Protein AF-A0A1T5M4I0-F1 (afdb_monomer_lite)

Secondary structure (DSSP, 8-state):
--SS----------TTS-GGGSSSPPP--TT-TTTGGGTTPPEEEEEEEEE--STTSPPEEEEEEEEETTS-EEEEEE-EEETTEEE--TTSEEEES-HHHHHH------------

Structure (mmCIF, N/CA/C/O backbone):
data_AF-A0A1T5M4I0-F1
#
_entry.id   AF-A0A1T5M4I0-F1
#
loop_
_atom_site.group_PDB
_atom_site.id
_atom_site.type_symbol
_atom_site.label_atom_id
_atom_site.label_alt_id
_atom_site.label_comp_id
_atom_site.label_asym_id
_atom_site.label_entity_id
_atom_site.label_seq_id
_atom_site.pdbx_PDB_ins_code
_atom_site.Cartn_x
_atom_site.Cartn_y
_atom_site.Cartn_z
_atom_site.occupancy
_atom_site.B_iso_or_equiv
_atom_site.auth_seq_id
_atom_site.auth_comp_id
_atom_site.auth_asym_id
_atom_site.auth_atom_id
_atom_site.pdbx_PDB_model_num
ATOM 1 N N . MET A 1 1 ? 23.526 -6.847 -5.665 1.00 43.38 1 MET A N 1
ATOM 2 C CA . MET A 1 1 ? 22.099 -7.203 -5.727 1.00 43.38 1 MET A CA 1
ATOM 3 C C . MET A 1 1 ? 21.650 -6.865 -7.129 1.00 43.38 1 MET A C 1
ATOM 5 O O . MET A 1 1 ? 21.856 -5.727 -7.532 1.00 43.38 1 MET A O 1
ATOM 9 N N . ASP A 1 2 ? 21.199 -7.861 -7.890 1.00 37.81 2 ASP A N 1
ATOM 10 C CA . ASP A 1 2 ? 20.685 -7.659 -9.247 1.00 37.81 2 ASP A CA 1
ATOM 11 C C . ASP A 1 2 ? 19.263 -7.108 -9.142 1.00 37.81 2 ASP A C 1
ATOM 13 O O . ASP A 1 2 ? 18.386 -7.770 -8.591 1.00 37.81 2 ASP A O 1
ATOM 17 N N . GLY A 1 3 ? 19.035 -5.900 -9.663 1.00 39.25 3 GLY A N 1
ATOM 18 C CA . GLY A 1 3 ? 17.729 -5.225 -9.728 1.00 39.25 3 GLY A CA 1
ATOM 19 C C . GLY A 1 3 ? 16.736 -5.878 -10.701 1.00 39.25 3 GLY A C 1
ATOM 20 O O . GLY A 1 3 ? 15.987 -5.189 -11.379 1.00 39.25 3 GLY A O 1
ATOM 21 N N . MET A 1 4 ? 16.759 -7.209 -10.826 1.00 43.03 4 MET A N 1
ATOM 22 C CA . MET A 1 4 ? 15.895 -7.988 -11.724 1.00 43.03 4 MET A CA 1
ATOM 23 C C . MET A 1 4 ? 14.599 -8.469 -11.049 1.00 43.03 4 MET A C 1
ATOM 25 O O . MET A 1 4 ? 13.798 -9.163 -11.673 1.00 43.03 4 MET A O 1
ATOM 29 N N . SER A 1 5 ? 14.366 -8.143 -9.775 1.00 53.09 5 SER A N 1
ATOM 30 C CA . SER A 1 5 ? 13.185 -8.597 -9.022 1.00 53.09 5 SER A CA 1
ATOM 31 C C . SER A 1 5 ? 12.650 -7.504 -8.095 1.00 53.09 5 SER A C 1
ATOM 33 O O . SER A 1 5 ? 12.459 -7.723 -6.904 1.00 53.09 5 SER A O 1
ATOM 35 N N . GLU A 1 6 ? 12.447 -6.304 -8.637 1.00 66.19 6 GLU A N 1
ATOM 36 C CA . GLU A 1 6 ? 11.825 -5.190 -7.917 1.00 66.19 6 GLU A CA 1
ATOM 37 C C . GLU A 1 6 ? 10.300 -5.338 -7.954 1.00 66.19 6 GLU A C 1
ATOM 39 O O . GLU A 1 6 ? 9.661 -5.074 -8.972 1.00 66.19 6 GLU A O 1
ATOM 44 N N . GLY A 1 7 ? 9.694 -5.781 -6.854 1.00 69.56 7 GLY A N 1
ATOM 45 C CA . GLY A 1 7 ? 8.247 -5.940 -6.803 1.00 69.56 7 GLY A CA 1
ATOM 46 C C . GLY A 1 7 ? 7.721 -6.237 -5.411 1.00 69.56 7 GLY A C 1
ATOM 47 O O . GLY A 1 7 ? 8.410 -6.803 -4.566 1.00 69.56 7 GLY A O 1
ATOM 48 N N . MET A 1 8 ? 6.469 -5.859 -5.185 1.00 82.25 8 MET A N 1
ATOM 49 C CA . MET A 1 8 ? 5.757 -6.119 -3.945 1.00 82.25 8 MET A CA 1
ATOM 50 C C . MET A 1 8 ? 4.753 -7.253 -4.151 1.00 82.25 8 MET A C 1
ATOM 52 O O . MET A 1 8 ? 3.916 -7.215 -5.055 1.00 82.25 8 MET A O 1
ATOM 56 N N . ALA A 1 9 ? 4.805 -8.257 -3.285 1.00 81.88 9 ALA A N 1
ATOM 57 C CA . ALA A 1 9 ? 3.795 -9.303 -3.222 1.00 81.88 9 ALA A CA 1
ATOM 58 C C . ALA A 1 9 ? 2.801 -9.005 -2.096 1.00 81.88 9 ALA A C 1
ATOM 60 O O . ALA A 1 9 ? 3.161 -8.412 -1.080 1.00 81.88 9 ALA A O 1
ATOM 61 N N . ILE A 1 10 ? 1.560 -9.448 -2.275 1.00 80.81 10 ILE A N 1
ATOM 62 C CA . ILE A 1 10 ? 0.551 -9.472 -1.221 1.00 80.81 10 ILE A CA 1
ATOM 63 C C . ILE A 1 10 ? 0.086 -10.910 -1.011 1.00 80.81 10 ILE A C 1
ATOM 65 O O . ILE A 1 10 ? -0.187 -11.631 -1.971 1.00 80.81 10 ILE A O 1
ATOM 69 N N . GLU A 1 11 ? -0.018 -11.319 0.249 1.00 81.44 11 GLU A N 1
ATOM 70 C CA . GLU A 1 11 ? -0.596 -12.601 0.641 1.00 81.44 11 GLU A CA 1
ATOM 71 C C . GLU A 1 11 ? -1.783 -12.348 1.572 1.00 81.44 11 GLU A C 1
ATOM 73 O O . GLU A 1 11 ? -1.663 -11.638 2.570 1.00 81.44 11 GLU A O 1
ATOM 78 N N . ILE A 1 12 ? -2.945 -12.912 1.232 1.00 76.44 12 ILE A N 1
ATOM 79 C CA . ILE A 1 12 ? -4.155 -12.818 2.052 1.00 76.44 12 ILE A CA 1
ATOM 80 C C . ILE A 1 12 ? -4.297 -14.125 2.820 1.00 76.44 12 ILE A C 1
ATOM 82 O O . ILE A 1 12 ? -4.546 -15.175 2.228 1.00 76.44 12 ILE A O 1
ATOM 86 N N . LYS A 1 13 ? -4.162 -14.033 4.140 1.00 72.19 13 LYS A N 1
ATOM 87 C CA . LYS A 1 13 ? -4.257 -15.161 5.063 1.00 72.19 13 LYS A CA 1
ATOM 88 C C . LYS A 1 13 ? -5.605 -15.198 5.770 1.00 72.19 13 LYS A C 1
ATOM 90 O O . LYS A 1 13 ? -6.156 -14.170 6.164 1.00 72.19 13 LYS A O 1
ATOM 95 N N . GLY A 1 14 ? -6.140 -16.399 5.939 1.00 69.44 14 GLY A N 1
ATOM 96 C CA . GLY A 1 14 ? -7.308 -16.659 6.762 1.00 69.44 14 GLY A CA 1
ATOM 97 C C . GLY A 1 14 ? -6.968 -16.688 8.260 1.00 69.44 14 GLY A C 1
ATOM 98 O O . GLY A 1 14 ? -5.810 -16.837 8.639 1.00 69.44 14 GLY A O 1
ATOM 99 N N . PRO A 1 15 ? -7.978 -16.652 9.151 1.00 68.38 15 PRO A N 1
ATOM 100 C CA . PRO A 1 15 ? -7.779 -16.627 10.610 1.00 68.38 15 PRO A CA 1
ATOM 101 C C . PRO A 1 15 ? -7.048 -17.841 11.210 1.00 68.38 15 PRO A C 1
ATOM 103 O O . PRO A 1 15 ? -6.798 -17.871 12.411 1.00 68.38 15 PRO A O 1
ATOM 106 N N . LYS A 1 16 ? -6.811 -18.885 10.411 1.00 68.69 16 LYS A N 1
ATOM 107 C CA . LYS A 1 16 ? -6.162 -20.140 10.817 1.00 68.69 16 LYS A CA 1
ATOM 108 C C . LYS A 1 16 ? -4.773 -20.313 10.212 1.00 68.69 16 LYS A C 1
ATOM 110 O O . LYS A 1 16 ? -4.129 -21.316 10.511 1.00 68.69 16 LYS A O 1
ATOM 115 N N . ASP A 1 17 ? -4.354 -19.391 9.355 1.00 75.31 17 ASP A N 1
ATOM 116 C CA . ASP A 1 17 ? -3.042 -19.456 8.738 1.00 75.31 17 ASP A CA 1
ATOM 117 C C . ASP A 1 17 ? -2.005 -18.922 9.721 1.00 75.31 17 ASP A C 1
ATOM 119 O O . ASP A 1 17 ? -2.260 -17.978 10.471 1.00 75.31 17 ASP A O 1
ATOM 123 N N . ASP A 1 18 ? -0.844 -19.564 9.734 1.00 69.25 18 ASP A N 1
ATOM 124 C CA . ASP A 1 18 ? 0.240 -19.215 10.640 1.00 69.25 18 ASP A CA 1
ATOM 125 C C . ASP A 1 18 ? 0.825 -17.849 10.238 1.00 69.25 18 ASP A C 1
ATOM 127 O O . ASP A 1 18 ? 1.325 -17.721 9.111 1.00 69.25 18 ASP A O 1
ATOM 131 N N . PRO A 1 19 ? 0.749 -16.807 11.087 1.00 62.47 19 PRO A N 1
ATOM 132 C CA . PRO A 1 19 ? 1.323 -15.502 10.772 1.00 62.47 19 PRO A CA 1
ATOM 133 C C . PRO A 1 19 ? 2.843 -15.576 10.558 1.00 62.47 19 PRO A C 1
ATOM 135 O O . PRO A 1 19 ? 3.353 -14.836 9.716 1.00 62.47 19 PRO A O 1
ATOM 138 N N . ASP A 1 20 ? 3.533 -16.531 11.191 1.00 62.81 20 ASP A N 1
ATOM 139 C CA . ASP A 1 20 ? 4.996 -16.673 11.145 1.00 62.81 20 ASP A CA 1
ATOM 140 C C . ASP A 1 20 ? 5.505 -17.370 9.870 1.00 62.81 20 ASP A C 1
ATOM 142 O O . ASP A 1 20 ? 6.706 -17.570 9.691 1.00 62.81 20 ASP A O 1
ATOM 146 N N . SER A 1 21 ? 4.614 -17.746 8.944 1.00 66.25 21 SER A N 1
ATOM 147 C CA . SER A 1 21 ? 5.021 -18.405 7.696 1.00 66.25 21 SER A CA 1
ATOM 148 C C . SER A 1 21 ? 5.503 -17.442 6.601 1.00 66.25 21 SER A C 1
ATOM 150 O O . SER A 1 21 ? 5.870 -17.908 5.520 1.00 66.25 21 SER A O 1
ATOM 152 N N . LEU A 1 22 ? 5.445 -16.122 6.828 1.00 65.56 22 LEU A N 1
ATOM 153 C CA . LEU A 1 22 ? 5.910 -15.131 5.854 1.00 65.56 22 LEU A CA 1
ATOM 154 C C . LEU A 1 22 ? 7.419 -14.892 5.991 1.00 65.56 22 LEU A C 1
ATOM 156 O O . LEU A 1 22 ? 7.930 -14.811 7.106 1.00 65.56 22 LEU A O 1
ATOM 160 N N . PRO A 1 23 ? 8.145 -14.737 4.873 1.00 66.31 23 PRO A N 1
ATOM 161 C CA . PRO A 1 23 ? 9.525 -14.283 4.923 1.00 66.31 23 PRO A CA 1
ATOM 162 C C . PRO A 1 23 ? 9.593 -12.816 5.382 1.00 66.31 23 PRO A C 1
ATOM 164 O O . PRO A 1 23 ? 8.927 -11.956 4.808 1.00 66.31 23 PRO A O 1
ATOM 167 N N . GLY A 1 24 ? 10.443 -12.533 6.371 1.00 70.25 24 GLY A N 1
ATOM 168 C CA . GLY A 1 24 ? 10.717 -11.181 6.875 1.00 70.25 24 GLY A CA 1
ATOM 169 C C . GLY A 1 24 ? 10.325 -10.979 8.339 1.00 70.25 24 GLY A C 1
ATOM 170 O O . GLY A 1 24 ? 9.688 -11.832 8.951 1.00 70.25 24 GLY A O 1
ATOM 171 N N . ASP A 1 25 ? 10.724 -9.837 8.898 1.00 76.62 25 ASP A N 1
ATOM 172 C CA . ASP A 1 25 ? 10.360 -9.445 10.260 1.00 76.62 25 ASP A CA 1
ATOM 173 C C . ASP A 1 25 ? 9.012 -8.711 10.251 1.00 76.62 25 ASP A C 1
ATOM 175 O O . ASP A 1 25 ? 8.813 -7.747 9.507 1.00 76.62 25 ASP A O 1
ATOM 179 N N . SER A 1 26 ? 8.076 -9.142 11.098 1.00 78.94 26 SER A N 1
ATOM 180 C CA . SER A 1 26 ? 6.807 -8.436 11.288 1.00 78.94 26 SER A CA 1
ATOM 181 C C . SER A 1 26 ? 7.012 -7.151 12.092 1.00 78.94 26 SER A C 1
ATOM 183 O O . SER A 1 26 ? 7.681 -7.167 13.129 1.00 78.94 26 SER A O 1
ATOM 185 N N . VAL A 1 27 ? 6.367 -6.061 11.678 1.00 83.19 27 VAL A N 1
ATOM 186 C CA . VAL A 1 27 ? 6.339 -4.802 12.437 1.00 83.19 27 VAL A CA 1
ATOM 187 C C . VAL A 1 27 ? 5.005 -4.682 13.170 1.00 83.19 27 VAL A C 1
ATOM 189 O O . VAL A 1 27 ? 3.948 -4.660 12.541 1.00 83.19 27 VAL A O 1
ATOM 192 N N . ASP A 1 28 ? 5.046 -4.585 14.501 1.00 86.06 28 ASP A N 1
ATOM 193 C CA . ASP A 1 28 ? 3.857 -4.300 15.309 1.00 86.06 28 ASP A CA 1
ATOM 194 C C . ASP A 1 28 ? 3.490 -2.815 15.208 1.00 86.06 28 ASP A C 1
ATOM 196 O O . ASP A 1 28 ? 4.197 -1.938 15.707 1.00 86.06 28 ASP A O 1
ATOM 200 N N . VAL A 1 29 ? 2.356 -2.538 14.569 1.00 89.25 29 VAL A N 1
ATOM 201 C CA . VAL A 1 29 ? 1.847 -1.180 14.360 1.00 89.25 29 VAL A CA 1
ATOM 202 C C . VAL A 1 29 ? 0.780 -0.761 15.376 1.00 89.25 29 VAL A C 1
ATOM 204 O O . VAL A 1 29 ? 0.259 0.350 15.297 1.00 89.25 29 VAL A O 1
ATOM 207 N N . THR A 1 30 ? 0.452 -1.606 16.362 1.00 88.31 30 THR A N 1
ATOM 208 C CA . THR A 1 30 ? -0.655 -1.353 17.307 1.00 88.31 30 THR A CA 1
ATOM 209 C C . THR A 1 30 ? -0.457 -0.111 18.174 1.00 88.31 30 THR A C 1
ATOM 211 O O . THR A 1 30 ? -1.429 0.519 18.589 1.00 88.31 30 THR A O 1
ATOM 214 N N . ILE A 1 31 ? 0.797 0.276 18.417 1.00 87.81 31 ILE A N 1
ATOM 215 C CA . ILE A 1 31 ? 1.159 1.472 19.188 1.00 87.81 31 ILE A CA 1
ATOM 216 C C . ILE A 1 31 ? 1.300 2.737 18.328 1.00 87.81 31 ILE A C 1
ATOM 218 O O . ILE A 1 31 ? 1.505 3.826 18.866 1.00 87.81 31 ILE A O 1
ATOM 222 N N . HIS A 1 32 ? 1.213 2.620 17.000 1.00 88.25 32 HIS A N 1
ATOM 223 C CA . HIS A 1 32 ? 1.391 3.743 16.086 1.00 88.25 32 HIS A CA 1
ATOM 224 C C . HIS A 1 32 ? 0.065 4.475 15.870 1.00 88.25 32 HIS A C 1
ATOM 226 O O . HIS A 1 32 ? -0.890 3.912 15.340 1.00 88.25 32 HIS A O 1
ATOM 232 N N . VAL A 1 33 ? 0.018 5.758 16.246 1.00 88.38 33 VAL A N 1
ATOM 233 C CA . VAL A 1 33 ? -1.214 6.570 16.239 1.00 88.38 33 VAL A CA 1
ATOM 234 C C . VAL A 1 33 ? -1.916 6.606 14.881 1.00 88.38 33 VAL A C 1
ATOM 236 O O . VAL A 1 33 ? -3.143 6.555 14.829 1.00 88.38 33 VAL A O 1
ATOM 239 N N . ASP A 1 34 ? -1.149 6.617 13.792 1.00 89.62 34 ASP A N 1
ATOM 240 C CA . ASP A 1 34 ? -1.687 6.664 12.431 1.00 89.62 34 ASP A CA 1
ATOM 241 C C . ASP A 1 34 ? -2.411 5.364 12.047 1.00 89.62 34 ASP A C 1
ATOM 243 O O . ASP A 1 34 ? -3.389 5.387 11.300 1.00 89.62 34 ASP A O 1
ATOM 247 N N . TRP A 1 35 ? -1.981 4.231 12.613 1.00 92.31 35 TRP A N 1
ATOM 248 C CA . TRP A 1 35 ? -2.547 2.911 12.342 1.00 92.31 35 TRP A CA 1
ATOM 249 C C . TRP A 1 35 ? -3.802 2.610 13.150 1.00 92.31 35 TRP A C 1
ATOM 251 O O . TRP A 1 35 ? -4.631 1.832 12.683 1.00 92.31 35 TRP A O 1
ATOM 261 N N . ILE A 1 36 ? -3.975 3.231 14.325 1.00 90.50 36 ILE A N 1
ATOM 262 C CA . ILE A 1 36 ? -5.067 2.931 15.270 1.00 90.50 36 ILE A CA 1
ATOM 263 C C . ILE A 1 36 ? -6.433 2.906 14.580 1.00 90.50 36 ILE A C 1
ATOM 265 O O . ILE A 1 36 ? -7.250 2.038 14.881 1.00 90.50 36 ILE A O 1
ATOM 269 N N . ARG A 1 37 ? -6.679 3.824 13.636 1.00 89.50 37 ARG A N 1
ATOM 270 C CA . ARG A 1 37 ? -7.970 3.917 12.939 1.00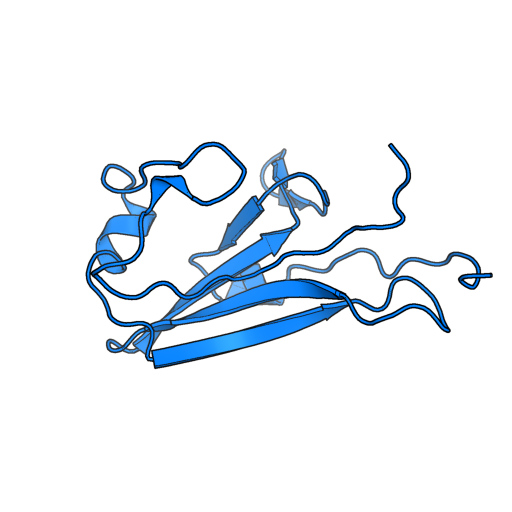 89.50 37 ARG A CA 1
ATOM 271 C C . ARG A 1 37 ? -8.259 2.748 11.992 1.00 89.50 37 ARG A C 1
ATOM 273 O O . ARG A 1 37 ? -9.416 2.530 11.676 1.00 89.50 37 ARG A O 1
ATOM 280 N N . TYR A 1 38 ? -7.237 2.009 11.563 1.00 91.19 38 TYR A N 1
ATOM 281 C CA . TYR A 1 38 ? -7.361 0.891 10.623 1.00 91.19 38 TYR A CA 1
ATOM 282 C C . TYR A 1 38 ? -7.359 -0.479 11.309 1.00 91.19 38 TYR A C 1
ATOM 284 O O . TYR A 1 38 ? -7.715 -1.485 10.696 1.00 91.19 38 TYR A O 1
ATOM 292 N N . LEU A 1 39 ? -6.960 -0.545 12.584 1.00 90.81 39 LEU A N 1
ATOM 293 C CA . LEU A 1 39 ? -6.879 -1.805 13.319 1.00 90.81 39 LEU A CA 1
ATOM 294 C C . LEU A 1 39 ? -8.268 -2.426 13.499 1.00 90.81 39 LEU A C 1
ATOM 296 O O . LEU A 1 39 ? -9.200 -1.791 13.989 1.00 90.81 39 LEU A O 1
ATOM 300 N N . GLY A 1 40 ? -8.393 -3.700 13.126 1.00 88.62 40 GLY A N 1
ATOM 301 C CA . GLY A 1 40 ? -9.645 -4.454 13.225 1.00 88.62 40 GLY A CA 1
ATOM 302 C C . GLY A 1 40 ? -10.679 -4.125 12.144 1.00 88.62 40 GLY A C 1
ATOM 303 O O . GLY A 1 40 ? -11.730 -4.768 12.113 1.00 88.62 40 GLY A O 1
ATOM 304 N N . LEU A 1 41 ? -10.398 -3.176 11.245 1.00 91.31 41 LEU A N 1
ATOM 305 C CA . LEU A 1 41 ? -11.246 -2.930 10.085 1.00 91.31 41 LEU A CA 1
ATOM 306 C C . LEU A 1 41 ? -11.071 -4.033 9.042 1.00 91.31 41 LEU A C 1
ATOM 308 O O . LEU A 1 41 ? -9.978 -4.556 8.825 1.00 91.31 41 LEU A O 1
ATOM 312 N N . SER A 1 42 ? -12.167 -4.375 8.370 1.00 91.44 42 SER A N 1
ATOM 313 C CA . SER A 1 42 ? -12.117 -5.290 7.231 1.00 91.44 42 SER A CA 1
ATOM 314 C C . SER A 1 42 ? -11.685 -4.532 5.982 1.00 91.44 42 SER A C 1
ATOM 316 O O . SER A 1 42 ? -12.230 -3.466 5.690 1.00 91.44 42 SER A O 1
ATOM 318 N N . ILE A 1 43 ? -10.746 -5.104 5.231 1.00 92.31 43 ILE A N 1
ATOM 319 C CA . ILE A 1 43 ? -10.395 -4.624 3.893 1.00 92.31 43 ILE A CA 1
ATOM 320 C C . ILE A 1 43 ? -11.580 -4.927 2.969 1.00 92.31 43 ILE A C 1
ATOM 322 O O . ILE A 1 43 ? -11.990 -6.079 2.829 1.00 92.31 43 ILE A O 1
ATOM 326 N N . ALA A 1 44 ? -12.152 -3.885 2.377 1.00 94.12 44 ALA A N 1
ATOM 327 C CA . ALA A 1 44 ? -13.271 -3.967 1.448 1.00 94.12 44 ALA A CA 1
ATOM 328 C C . ALA A 1 44 ? -12.800 -4.118 -0.006 1.00 9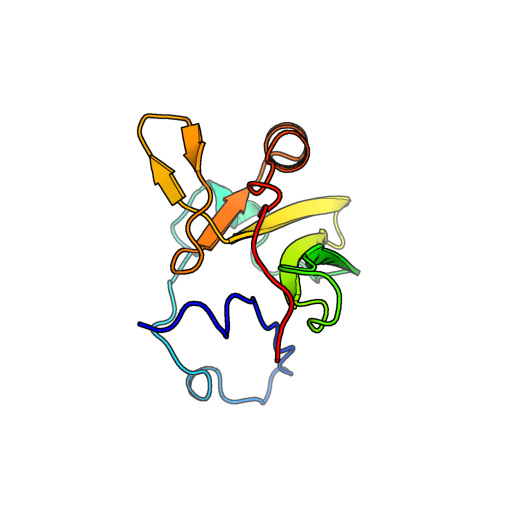4.12 44 ALA A C 1
ATOM 330 O O . ALA A 1 44 ? -13.465 -4.792 -0.793 1.00 94.12 44 ALA A O 1
ATOM 331 N N . ASN A 1 45 ? -11.666 -3.504 -0.358 1.00 93.88 45 ASN A N 1
ATOM 332 C CA . ASN A 1 45 ? -11.092 -3.553 -1.699 1.00 93.88 45 ASN A CA 1
ATOM 333 C C . ASN A 1 45 ? -9.561 -3.402 -1.661 1.00 93.88 45 ASN A C 1
ATOM 335 O O . ASN A 1 45 ? -9.012 -2.838 -0.715 1.00 93.88 45 ASN A O 1
ATOM 339 N N . ILE A 1 46 ? -8.890 -3.939 -2.687 1.00 93.69 46 ILE A N 1
ATOM 340 C CA . ILE A 1 46 ? -7.440 -3.831 -2.878 1.00 93.69 46 ILE A CA 1
ATOM 341 C C . ILE A 1 46 ? -7.163 -3.388 -4.319 1.00 93.69 46 ILE A C 1
ATOM 343 O O . ILE A 1 46 ? -7.401 -4.142 -5.266 1.00 93.69 46 ILE A O 1
ATOM 347 N N . GLY A 1 47 ? -6.648 -2.173 -4.485 1.00 92.94 47 GLY A N 1
ATOM 348 C CA . GLY A 1 47 ? -6.112 -1.656 -5.739 1.00 92.94 47 GLY A CA 1
ATOM 349 C C . GLY A 1 47 ? -4.641 -2.029 -5.923 1.00 92.94 47 GLY A C 1
ATOM 350 O O . GLY A 1 47 ? -3.884 -2.124 -4.959 1.00 92.94 47 GLY A O 1
ATOM 351 N N . VAL A 1 48 ? -4.208 -2.222 -7.172 1.00 91.19 48 VAL A N 1
ATOM 352 C CA . VAL A 1 48 ? -2.808 -2.542 -7.500 1.00 91.19 48 VAL A CA 1
ATOM 353 C C . VAL A 1 48 ? -2.263 -1.537 -8.504 1.00 91.19 48 VAL A C 1
ATOM 355 O O . VAL A 1 48 ? -2.828 -1.361 -9.586 1.00 91.19 48 VAL A O 1
ATOM 358 N N . SER A 1 49 ? -1.137 -0.913 -8.163 1.00 89.62 49 SER A N 1
ATOM 359 C CA . SER A 1 49 ? -0.353 -0.093 -9.084 1.00 89.62 49 SER A CA 1
ATOM 360 C C . SER A 1 49 ? 0.796 -0.911 -9.656 1.00 89.62 49 SER A C 1
ATOM 362 O O . SER A 1 49 ? 1.653 -1.419 -8.931 1.00 89.62 49 SER A O 1
ATOM 364 N N . TRP A 1 50 ? 0.812 -1.018 -10.980 1.00 85.50 50 TRP A N 1
ATOM 365 C CA . TRP A 1 50 ? 1.773 -1.822 -11.725 1.00 85.50 50 TRP A CA 1
ATOM 366 C C . TRP A 1 50 ? 2.904 -0.962 -12.276 1.00 85.50 50 TRP A C 1
ATOM 368 O O . TRP A 1 50 ? 2.690 0.175 -12.702 1.00 85.50 50 TRP A O 1
ATOM 378 N N . HIS A 1 51 ? 4.106 -1.525 -12.287 1.00 81.69 51 HIS A N 1
ATOM 379 C CA . HIS A 1 51 ? 5.281 -0.972 -12.935 1.00 81.69 51 HIS A CA 1
ATOM 380 C C . HIS A 1 51 ? 5.781 -1.966 -13.979 1.00 81.69 51 HIS A C 1
ATOM 382 O O . HIS A 1 51 ? 5.860 -3.163 -13.718 1.00 81.69 51 HIS A O 1
ATOM 388 N N . ILE A 1 52 ? 6.107 -1.471 -15.169 1.00 74.38 52 ILE A N 1
ATOM 389 C CA . ILE A 1 52 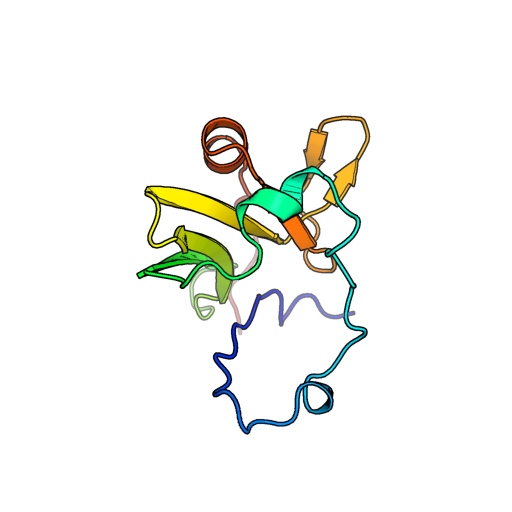? 6.809 -2.239 -16.195 1.00 74.38 52 ILE A CA 1
ATOM 390 C C . ILE A 1 52 ? 8.210 -1.630 -16.258 1.00 74.38 52 ILE A C 1
ATOM 392 O O . ILE A 1 52 ? 8.324 -0.506 -16.753 1.00 74.38 52 ILE A O 1
ATOM 396 N N . PRO A 1 53 ? 9.244 -2.315 -15.733 1.00 67.06 53 PRO A N 1
ATOM 397 C CA . PRO A 1 53 ? 10.591 -1.757 -15.671 1.00 67.06 53 PRO A CA 1
ATOM 398 C C . PRO A 1 53 ? 11.138 -1.411 -17.055 1.00 67.06 53 PRO A C 1
ATOM 400 O O . PRO A 1 53 ? 11.615 -0.301 -17.250 1.00 67.06 53 PRO A O 1
ATOM 403 N N . ASN A 1 54 ? 10.992 -2.330 -18.022 1.00 67.62 54 ASN A N 1
ATOM 404 C CA . ASN A 1 54 ? 11.387 -2.136 -19.418 1.00 67.62 54 ASN A CA 1
ATOM 405 C C . ASN A 1 54 ? 10.401 -2.832 -20.376 1.00 67.62 54 ASN A C 1
ATOM 407 O O . ASN A 1 54 ? 9.659 -3.739 -19.982 1.00 67.62 54 ASN A O 1
ATOM 411 N N . GLU A 1 55 ? 10.413 -2.441 -21.653 1.00 66.06 55 GLU A N 1
ATOM 412 C CA . GLU A 1 55 ? 9.636 -3.115 -22.701 1.00 66.06 55 GLU A CA 1
ATOM 413 C C . GLU A 1 55 ? 10.034 -4.600 -22.791 1.00 66.06 55 GLU A C 1
ATOM 415 O O . GLU A 1 55 ? 11.215 -4.938 -22.856 1.00 66.06 55 GLU A O 1
ATOM 420 N N . GLY A 1 56 ? 9.042 -5.494 -22.748 1.00 66.81 56 GLY A N 1
ATOM 421 C CA . GLY A 1 56 ? 9.250 -6.947 -22.732 1.00 66.81 56 GLY A CA 1
ATOM 422 C C . GLY A 1 56 ? 9.399 -7.576 -21.339 1.00 66.81 56 GLY A C 1
ATOM 423 O O . GLY A 1 56 ? 9.314 -8.796 -21.228 1.00 66.81 56 GLY A O 1
ATOM 424 N N . CYS A 1 57 ? 9.546 -6.784 -20.271 1.00 69.69 57 CYS A N 1
ATOM 425 C CA . CYS A 1 57 ? 9.587 -7.297 -18.900 1.00 69.69 57 CYS A CA 1
ATOM 426 C C . CYS A 1 57 ? 8.166 -7.478 -18.316 1.00 69.69 57 CYS A C 1
ATOM 428 O O . CYS A 1 57 ? 7.241 -6.749 -18.693 1.00 69.69 57 CYS A O 1
ATOM 430 N N . PRO A 1 58 ? 7.960 -8.427 -17.380 1.00 72.12 58 PRO A N 1
ATOM 431 C CA . PRO A 1 58 ? 6.670 -8.601 -16.722 1.00 72.12 58 PRO A CA 1
ATOM 432 C C . PRO A 1 58 ? 6.314 -7.378 -15.867 1.00 72.12 58 PRO A C 1
ATOM 434 O O . PRO A 1 58 ? 7.178 -6.770 -15.235 1.00 72.12 58 PRO A O 1
ATOM 437 N N . ALA A 1 59 ? 5.025 -7.038 -15.830 1.00 79.38 59 ALA A N 1
ATOM 438 C CA . ALA A 1 59 ? 4.520 -6.019 -14.922 1.00 79.38 59 ALA A CA 1
ATOM 439 C C . ALA A 1 59 ? 4.659 -6.504 -13.472 1.00 79.38 59 ALA A C 1
ATOM 441 O O . ALA A 1 59 ? 4.196 -7.595 -13.135 1.00 79.38 59 ALA A O 1
ATOM 442 N N . MET A 1 60 ? 5.264 -5.684 -12.617 1.00 84.06 60 MET A N 1
ATOM 443 C CA . MET A 1 60 ? 5.448 -5.962 -11.195 1.00 84.06 60 MET A CA 1
ATOM 444 C C . MET A 1 60 ? 4.654 -4.947 -10.362 1.00 84.06 60 MET A C 1
ATOM 446 O O . MET A 1 60 ? 4.683 -3.751 -10.672 1.00 84.06 60 MET A O 1
ATOM 450 N N . PRO A 1 61 ? 3.911 -5.375 -9.328 1.00 88.44 61 PRO A N 1
ATOM 451 C CA . PRO A 1 61 ? 3.265 -4.445 -8.413 1.00 88.44 61 PRO A CA 1
ATOM 452 C C . PRO A 1 61 ? 4.317 -3.632 -7.660 1.00 88.44 61 PRO A C 1
ATOM 454 O O . PRO A 1 61 ? 5.278 -4.197 -7.141 1.00 88.44 61 PRO A O 1
ATOM 457 N N . TRP A 1 62 ? 4.120 -2.321 -7.561 1.00 89.38 62 TRP A N 1
ATOM 458 C CA . TRP A 1 62 ? 4.995 -1.440 -6.774 1.00 89.38 62 TRP A CA 1
ATOM 459 C C . TRP A 1 62 ? 4.245 -0.687 -5.674 1.00 89.38 62 TRP A C 1
ATOM 461 O O . TRP A 1 62 ? 4.874 -0.157 -4.760 1.00 89.38 62 TRP A O 1
ATOM 471 N N . ALA A 1 63 ? 2.912 -0.647 -5.743 1.00 91.75 63 ALA A N 1
ATOM 472 C CA . ALA A 1 63 ? 2.073 -0.150 -4.666 1.00 91.75 63 ALA A CA 1
ATOM 473 C C . ALA A 1 63 ? 0.720 -0.869 -4.629 1.00 91.75 63 ALA A C 1
ATOM 475 O O . ALA A 1 63 ? 0.187 -1.264 -5.671 1.00 91.75 63 ALA A O 1
ATOM 476 N N . TYR A 1 64 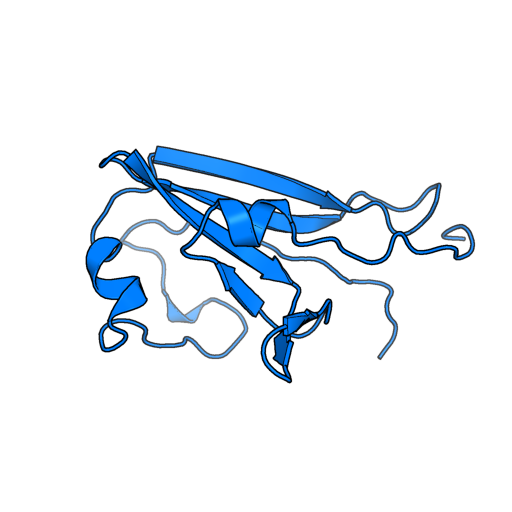? 0.163 -0.984 -3.428 1.00 93.56 64 TYR A N 1
ATOM 477 C CA . TYR A 1 64 ? -1.189 -1.452 -3.159 1.00 93.56 64 TYR A CA 1
ATOM 478 C C . TYR A 1 64 ? -1.983 -0.362 -2.452 1.00 93.56 64 TYR A C 1
ATOM 480 O O . TYR A 1 64 ? -1.495 0.282 -1.525 1.00 93.56 64 TYR A O 1
ATOM 488 N N . ASP A 1 65 ? -3.212 -0.181 -2.899 1.00 94.50 65 ASP A N 1
ATOM 489 C CA . ASP A 1 65 ? -4.218 0.670 -2.283 1.00 94.50 65 ASP A CA 1
ATOM 490 C C . ASP A 1 65 ? -5.202 -0.227 -1.530 1.00 94.50 65 ASP A C 1
ATOM 492 O O . ASP A 1 65 ? -5.639 -1.246 -2.061 1.00 94.50 65 ASP A O 1
ATOM 496 N N . PHE A 1 66 ? -5.505 0.110 -0.282 1.00 94.50 66 PHE A N 1
ATOM 497 C CA . PHE A 1 66 ? -6.422 -0.642 0.563 1.00 94.50 66 PHE A CA 1
ATOM 498 C C . PHE A 1 66 ? -7.578 0.255 0.965 1.00 94.50 66 PHE A C 1
ATOM 500 O O . PHE A 1 66 ? -7.379 1.214 1.710 1.00 94.50 66 PHE A O 1
ATOM 507 N N . ASP A 1 67 ? -8.783 -0.114 0.545 1.00 95.00 67 ASP A N 1
ATOM 508 C CA . ASP A 1 67 ? -10.012 0.497 1.033 1.00 95.00 67 ASP A CA 1
ATOM 509 C C . ASP A 1 67 ? -10.585 -0.347 2.169 1.00 95.00 67 ASP A C 1
ATOM 511 O O . ASP A 1 67 ? -10.702 -1.573 2.058 1.00 95.00 67 ASP A O 1
ATOM 515 N N . PHE A 1 68 ? -11.007 0.301 3.249 1.00 94.69 68 PHE A N 1
ATOM 516 C CA . PHE A 1 68 ? -11.594 -0.349 4.416 1.00 94.69 68 PHE A CA 1
ATOM 517 C C . PHE A 1 68 ? -13.109 -0.166 4.469 1.00 94.69 68 PHE A C 1
ATOM 519 O O . PHE A 1 68 ? -13.696 0.723 3.853 1.00 94.69 68 PHE A O 1
ATOM 526 N N . SER A 1 69 ? -13.767 -1.019 5.253 1.00 93.62 69 SER A N 1
ATOM 527 C CA . SER A 1 69 ? -15.228 -1.051 5.393 1.00 93.62 69 SER A CA 1
ATOM 528 C C . SER A 1 69 ? -15.865 0.245 5.909 1.00 93.62 69 SER A C 1
ATOM 530 O O . SER A 1 69 ? -17.068 0.432 5.742 1.00 93.62 69 SER A O 1
ATOM 532 N N . ASP A 1 70 ? -15.099 1.115 6.567 1.00 93.62 70 ASP A N 1
ATOM 533 C CA . ASP A 1 70 ? -15.568 2.411 7.072 1.00 93.62 70 ASP A CA 1
ATOM 534 C C . ASP A 1 70 ? -15.379 3.563 6.064 1.00 93.62 70 ASP A C 1
ATOM 536 O O . ASP A 1 70 ? -15.730 4.706 6.360 1.00 93.62 70 ASP A O 1
ATOM 540 N N . GLY A 1 71 ? -14.851 3.266 4.871 1.00 92.00 71 GLY A N 1
ATOM 541 C CA . GLY A 1 71 ? -14.548 4.237 3.821 1.00 92.00 71 GLY A CA 1
ATOM 542 C C . GLY A 1 71 ? -13.189 4.923 3.964 1.00 92.00 71 GLY A C 1
ATOM 543 O O . GLY A 1 71 ? -12.872 5.790 3.150 1.00 92.00 71 GLY A O 1
ATOM 544 N N . SER A 1 72 ? -12.387 4.571 4.975 1.00 93.19 72 SER A N 1
ATOM 545 C CA . SER A 1 72 ? -10.984 4.980 5.033 1.00 93.19 72 SER A CA 1
ATOM 546 C C . SER A 1 72 ? -10.144 4.185 4.030 1.00 93.19 72 SER A C 1
ATOM 548 O O . SER A 1 72 ? -10.515 3.082 3.626 1.00 93.19 72 SER A O 1
ATOM 550 N N . SER A 1 73 ? -8.999 4.741 3.639 1.00 94.06 73 SER A N 1
ATOM 551 C CA . SER A 1 73 ? -8.038 4.057 2.780 1.00 94.06 73 SER A CA 1
ATOM 552 C C . SER A 1 73 ? -6.600 4.341 3.196 1.00 94.06 73 SER A C 1
ATOM 554 O O . SER A 1 73 ? -6.316 5.352 3.850 1.00 94.06 73 SER A O 1
ATOM 556 N N . LEU A 1 74 ? -5.697 3.428 2.843 1.00 94.56 74 LEU A N 1
ATOM 557 C CA . LEU A 1 74 ? -4.251 3.602 2.974 1.00 94.56 74 LEU A CA 1
ATOM 558 C C . LEU A 1 74 ? -3.548 3.020 1.750 1.00 94.56 74 LEU A C 1
ATOM 560 O O . LEU A 1 74 ? -4.007 2.038 1.171 1.00 94.56 74 LEU A O 1
ATOM 564 N N . VAL A 1 75 ? -2.402 3.589 1.393 1.00 94.94 75 VAL A N 1
ATOM 565 C CA . VAL A 1 75 ? -1.578 3.095 0.285 1.00 94.94 75 VAL A CA 1
ATOM 566 C C . VAL A 1 75 ? -0.237 2.622 0.826 1.00 94.94 75 VAL A C 1
ATOM 568 O O . VAL A 1 75 ? 0.429 3.347 1.561 1.00 94.94 75 VAL A O 1
ATOM 571 N N . VAL A 1 76 ? 0.182 1.419 0.445 1.00 93.50 76 VAL A N 1
ATOM 572 C CA . VAL A 1 76 ? 1.524 0.885 0.707 1.00 93.50 76 VAL A CA 1
ATOM 573 C C . VAL A 1 76 ? 2.287 0.867 -0.607 1.00 93.50 76 VAL A C 1
ATOM 575 O O . VAL A 1 76 ? 1.828 0.265 -1.571 1.00 93.50 76 VAL A O 1
ATOM 578 N N . ALA A 1 77 ? 3.448 1.507 -0.658 1.00 92.94 77 ALA A N 1
ATOM 579 C CA . ALA A 1 77 ? 4.287 1.577 -1.849 1.00 92.94 77 ALA A CA 1
ATOM 580 C C . ALA A 1 77 ? 5.738 1.212 -1.530 1.00 92.94 77 ALA A C 1
ATOM 582 O O . ALA A 1 77 ? 6.184 1.344 -0.390 1.00 92.94 77 ALA A O 1
ATOM 583 N N . LEU A 1 78 ? 6.483 0.788 -2.550 1.00 90.75 78 LEU A N 1
ATOM 584 C CA . LEU A 1 78 ? 7.937 0.688 -2.467 1.00 90.75 78 LEU A CA 1
ATOM 585 C C . LEU A 1 78 ? 8.528 2.091 -2.358 1.00 90.75 78 LEU A C 1
ATOM 587 O O . LEU A 1 78 ? 8.319 2.922 -3.244 1.00 90.75 78 LEU A O 1
ATOM 591 N N . GLY A 1 79 ? 9.246 2.360 -1.275 1.00 91.00 79 GLY A N 1
ATOM 592 C CA . GLY A 1 79 ? 9.800 3.671 -1.000 1.00 91.00 79 GLY A CA 1
ATOM 593 C C . GLY A 1 79 ? 10.316 3.850 0.416 1.00 91.00 79 GLY A C 1
ATOM 594 O O . GLY A 1 79 ? 10.052 3.065 1.320 1.00 91.00 79 GLY A O 1
ATOM 595 N N . GLU A 1 80 ? 11.015 4.960 0.613 1.00 92.25 80 GLU A N 1
ATOM 596 C CA . GLU A 1 80 ? 11.410 5.458 1.925 1.00 92.25 80 GLU A CA 1
ATOM 597 C C . GLU A 1 80 ? 10.949 6.906 2.108 1.00 92.25 80 GLU A C 1
ATOM 599 O O . GLU A 1 80 ? 10.816 7.666 1.144 1.00 92.25 80 GLU A O 1
ATOM 604 N N . PHE A 1 81 ? 10.733 7.317 3.357 1.00 88.94 81 PHE A N 1
ATOM 605 C CA . PHE A 1 81 ? 10.538 8.723 3.691 1.00 88.94 81 PHE A CA 1
ATOM 606 C C . PHE A 1 81 ? 11.850 9.307 4.212 1.00 88.94 81 PHE A C 1
ATOM 608 O O . PHE A 1 81 ? 12.302 8.968 5.305 1.00 88.94 81 PHE A O 1
ATOM 615 N N . ASN A 1 82 ? 12.474 10.185 3.428 1.00 86.88 82 ASN A N 1
ATOM 616 C CA . ASN A 1 82 ? 13.799 10.722 3.721 1.00 86.88 82 ASN A CA 1
ATOM 617 C C . ASN A 1 82 ? 13.844 12.224 3.417 1.00 86.88 82 ASN A C 1
ATOM 619 O O . ASN A 1 82 ? 13.380 12.673 2.371 1.00 86.88 82 ASN A O 1
ATOM 623 N N . ASN A 1 83 ? 14.417 13.020 4.325 1.00 84.81 83 ASN A N 1
ATOM 624 C CA . ASN A 1 83 ? 14.472 14.484 4.219 1.00 84.81 83 ASN A CA 1
ATOM 625 C C . ASN A 1 83 ? 13.096 15.131 3.971 1.00 84.81 83 ASN A C 1
ATOM 627 O O . ASN A 1 83 ? 12.968 16.019 3.131 1.00 84.81 83 ASN A O 1
ATOM 631 N N . ALA A 1 84 ? 12.073 14.675 4.704 1.00 86.00 84 ALA A N 1
ATOM 632 C CA . ALA A 1 84 ? 10.690 15.152 4.605 1.00 86.00 84 ALA A CA 1
ATOM 633 C C . ALA A 1 84 ? 10.022 14.946 3.231 1.00 86.00 84 ALA A C 1
ATOM 635 O O . ALA A 1 84 ? 9.012 15.585 2.938 1.00 86.00 84 ALA A O 1
ATOM 636 N N . MET A 1 85 ? 10.567 14.062 2.392 1.00 87.56 85 MET A N 1
ATOM 637 C CA . MET A 1 85 ? 9.998 13.731 1.091 1.00 87.56 85 MET A CA 1
ATOM 638 C C . MET A 1 85 ? 9.989 12.215 0.867 1.00 87.56 85 MET A C 1
ATOM 640 O O . MET A 1 85 ? 10.953 11.531 1.226 1.00 87.56 85 MET A O 1
ATOM 644 N N . PRO A 1 86 ? 8.927 11.676 0.251 1.00 89.44 86 PRO A N 1
ATOM 645 C CA . PRO A 1 86 ? 8.906 10.287 -0.166 1.00 89.44 86 PRO A CA 1
ATOM 646 C C . PRO A 1 86 ? 9.857 10.089 -1.356 1.00 89.44 86 PRO A C 1
ATOM 648 O O . PRO A 1 86 ? 9.889 10.895 -2.289 1.00 89.44 86 PRO A O 1
ATOM 651 N N . LYS A 1 87 ? 10.642 9.013 -1.334 1.00 88.94 87 LYS A N 1
ATOM 652 C CA . LYS A 1 87 ? 11.568 8.630 -2.408 1.00 88.94 87 LYS A CA 1
ATOM 653 C C . LYS A 1 87 ? 11.368 7.174 -2.777 1.00 88.94 87 LYS A C 1
ATOM 655 O O . LYS A 1 87 ? 11.023 6.367 -1.922 1.00 88.94 87 LYS A O 1
ATOM 660 N N . TYR A 1 88 ? 11.549 6.843 -4.051 1.00 87.12 88 TYR A N 1
ATOM 661 C CA . TYR A 1 88 ? 11.528 5.452 -4.496 1.00 87.12 88 TYR A CA 1
ATOM 662 C C . TYR A 1 88 ? 12.777 4.726 -4.016 1.00 87.12 88 TYR A C 1
ATOM 664 O O . TYR A 1 88 ? 13.896 5.186 -4.250 1.00 87.12 88 TYR A O 1
ATOM 672 N N . LEU A 1 89 ? 12.549 3.607 -3.337 1.00 86.12 89 LEU A N 1
ATOM 673 C CA . LEU A 1 89 ? 13.557 2.662 -2.895 1.00 86.12 89 LEU A CA 1
ATOM 674 C C . LEU A 1 89 ? 12.897 1.273 -2.909 1.00 86.12 8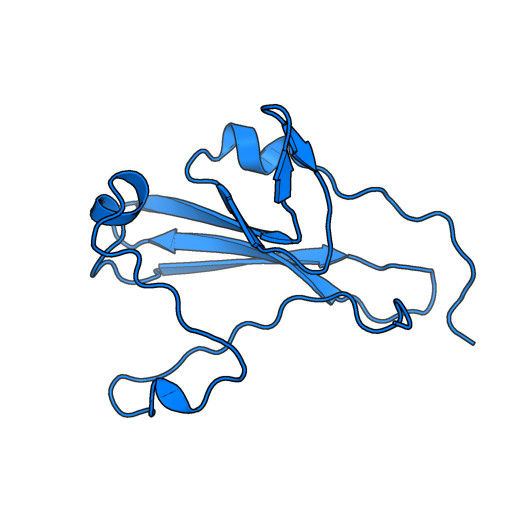9 LEU A C 1
ATOM 676 O O . LEU A 1 89 ? 11.957 1.063 -2.143 1.00 86.12 89 LEU A O 1
ATOM 680 N N . PRO A 1 90 ? 13.338 0.341 -3.771 1.00 82.38 90 PRO A N 1
ATOM 681 C CA . PRO A 1 90 ? 12.673 -0.953 -3.946 1.00 82.38 90 PRO A CA 1
ATOM 682 C C . PRO A 1 90 ? 12.780 -1.875 -2.721 1.00 82.38 90 PRO A C 1
ATOM 684 O O . PRO A 1 90 ? 11.994 -2.806 -2.595 1.00 82.38 90 PRO A O 1
ATOM 687 N N . ASP A 1 91 ? 13.705 -1.589 -1.802 1.00 82.88 91 ASP A N 1
ATOM 688 C CA . ASP A 1 91 ? 13.979 -2.413 -0.617 1.00 82.88 91 ASP A CA 1
ATOM 689 C C . ASP A 1 91 ? 13.291 -1.894 0.659 1.00 82.88 91 ASP A C 1
ATOM 691 O O . ASP A 1 91 ? 13.543 -2.394 1.756 1.00 82.88 91 ASP A O 1
ATOM 695 N N . ALA A 1 92 ? 12.449 -0.864 0.547 1.00 86.75 92 ALA A N 1
ATOM 696 C CA . ALA A 1 92 ? 11.751 -0.266 1.678 1.00 86.75 92 ALA A CA 1
ATOM 697 C C . ALA A 1 92 ? 10.251 -0.138 1.406 1.00 86.75 92 ALA A C 1
ATOM 699 O O . ALA A 1 92 ? 9.818 0.023 0.265 1.00 86.75 92 ALA A O 1
ATOM 700 N N . LEU A 1 93 ? 9.458 -0.204 2.477 1.00 89.50 93 LEU A N 1
ATOM 701 C CA . LEU A 1 93 ? 8.022 0.039 2.428 1.00 89.50 93 LEU A CA 1
ATOM 702 C C . LEU A 1 93 ? 7.705 1.417 2.997 1.00 89.50 93 LEU A C 1
ATOM 704 O O . LEU A 1 93 ? 8.109 1.763 4.109 1.00 89.50 93 LEU A O 1
ATOM 708 N N . LEU A 1 94 ? 6.909 2.163 2.242 1.00 91.88 94 LEU A N 1
ATOM 709 C CA . LEU A 1 94 ? 6.353 3.441 2.637 1.00 91.88 94 LEU A CA 1
ATOM 710 C C . LEU A 1 94 ? 4.831 3.338 2.694 1.00 91.88 94 LEU A C 1
ATOM 712 O O . LEU A 1 94 ? 4.192 2.890 1.744 1.00 91.88 94 LEU A O 1
ATOM 716 N N . VAL A 1 95 ? 4.254 3.780 3.810 1.00 93.88 95 VAL A N 1
ATOM 717 C CA . VAL A 1 95 ? 2.806 3.773 4.030 1.00 93.88 95 VAL A CA 1
ATOM 718 C C . VAL A 1 95 ? 2.282 5.200 4.016 1.00 93.88 95 VAL A C 1
ATOM 720 O O . VAL A 1 95 ? 2.728 6.050 4.786 1.00 93.88 95 VAL A O 1
ATOM 723 N N . PHE A 1 96 ? 1.320 5.453 3.138 1.00 94.25 96 PHE A N 1
ATOM 724 C CA . PHE A 1 96 ? 0.618 6.716 3.008 1.00 94.25 96 PHE A CA 1
ATOM 725 C C . PHE A 1 96 ? -0.775 6.593 3.621 1.00 94.25 96 PHE A C 1
ATOM 727 O O . PHE A 1 96 ? -1.619 5.834 3.146 1.00 94.25 96 PHE A O 1
ATOM 734 N N . PHE A 1 97 ? -1.025 7.388 4.658 1.00 92.94 97 PHE A N 1
ATOM 735 C CA . PHE A 1 97 ? -2.350 7.537 5.275 1.00 92.94 97 PHE A CA 1
ATOM 736 C C . PHE A 1 97 ? -3.156 8.706 4.689 1.00 92.94 97 PHE A C 1
ATOM 738 O O . PHE A 1 97 ? -4.328 8.886 5.028 1.00 92.94 97 PHE A O 1
ATOM 745 N N . ASP A 1 98 ? -2.508 9.509 3.842 1.00 89.50 98 ASP A N 1
ATOM 746 C CA . ASP A 1 98 ? -3.085 10.618 3.091 1.00 89.50 98 ASP A CA 1
ATOM 747 C C . ASP A 1 98 ? -3.090 10.258 1.600 1.00 89.50 98 ASP A C 1
ATOM 749 O O . ASP A 1 98 ? -2.040 10.030 0.991 1.00 89.50 98 ASP A O 1
ATOM 753 N N . VAL A 1 99 ? -4.288 10.211 1.017 1.00 85.69 99 VAL A N 1
ATOM 754 C CA . VAL A 1 99 ? -4.500 9.862 -0.393 1.00 85.69 99 VAL A CA 1
ATOM 755 C C . VAL A 1 99 ? -3.858 10.885 -1.330 1.00 85.69 99 VAL A C 1
ATOM 757 O O . VAL A 1 99 ? -3.322 10.507 -2.367 1.00 85.69 99 VAL A O 1
ATOM 760 N N . VAL A 1 100 ? -3.858 12.173 -0.977 1.00 87.44 100 VAL A N 1
ATOM 761 C CA . VAL A 1 100 ? -3.244 13.225 -1.798 1.00 87.44 100 VAL A CA 1
ATOM 762 C C . VAL A 1 100 ? -1.744 12.971 -1.904 1.00 87.44 100 VAL A C 1
ATOM 764 O O . VAL A 1 100 ? -1.224 12.865 -3.015 1.00 87.44 100 VAL A O 1
ATOM 767 N N . ALA A 1 101 ? -1.074 12.746 -0.770 1.00 88.19 101 ALA A N 1
ATOM 768 C CA . ALA A 1 101 ? 0.355 12.429 -0.751 1.00 88.19 101 ALA A CA 1
ATOM 769 C C . ALA A 1 101 ? 0.680 11.147 -1.540 1.00 88.19 101 ALA A C 1
ATOM 771 O O . ALA A 1 101 ? 1.667 11.108 -2.275 1.00 88.19 101 ALA A O 1
ATOM 772 N N . ALA A 1 102 ? -0.174 10.121 -1.442 1.00 88.75 102 ALA A N 1
ATOM 773 C CA . ALA A 1 102 ? -0.024 8.888 -2.213 1.00 88.75 102 ALA A CA 1
ATOM 774 C C . ALA A 1 102 ? -0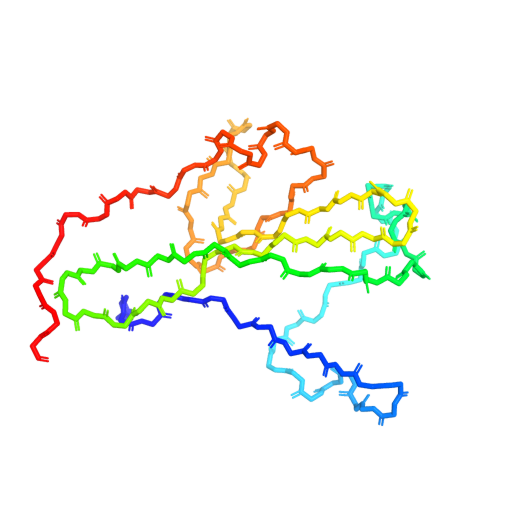.143 9.126 -3.730 1.00 88.75 102 ALA A C 1
ATOM 776 O O . ALA A 1 102 ? 0.641 8.587 -4.506 1.00 88.75 102 ALA A O 1
ATOM 777 N N . THR A 1 103 ? -1.097 9.955 -4.172 1.00 86.88 103 THR A N 1
ATOM 778 C CA . THR A 1 103 ? -1.324 10.224 -5.606 1.00 86.88 103 THR A CA 1
ATOM 779 C C . THR A 1 103 ? -0.229 11.070 -6.260 1.00 86.88 103 THR A C 1
ATOM 781 O O . THR A 1 103 ? 0.019 10.949 -7.467 1.00 86.88 103 THR A O 1
ATOM 784 N N . GLU A 1 104 ? 0.435 11.920 -5.477 1.00 89.38 104 GLU A N 1
ATOM 785 C CA . GLU A 1 104 ? 1.572 12.728 -5.923 1.00 89.38 104 GLU A CA 1
ATOM 786 C C . GLU A 1 104 ? 2.866 11.914 -6.016 1.00 89.38 104 GLU A C 1
ATOM 788 O O . GLU A 1 104 ? 3.772 12.280 -6.770 1.00 89.38 104 GLU A O 1
ATOM 793 N N . TYR A 1 105 ? 2.951 10.795 -5.294 1.00 88.56 105 TYR A N 1
ATOM 794 C CA . TYR A 1 105 ? 4.117 9.931 -5.318 1.00 88.56 105 TYR A CA 1
ATOM 795 C C . TYR A 1 105 ? 4.265 9.228 -6.673 1.00 88.56 105 TYR A C 1
ATOM 797 O O . TYR A 1 105 ? 3.353 8.578 -7.190 1.00 88.56 105 TYR A O 1
ATOM 805 N N . LYS A 1 106 ? 5.445 9.380 -7.277 1.00 83.00 106 LYS A N 1
ATOM 806 C CA . LYS A 1 106 ? 5.794 8.797 -8.574 1.00 83.00 106 LYS A CA 1
ATOM 807 C C . LYS A 1 106 ? 7.072 7.994 -8.424 1.00 83.00 106 LYS A C 1
ATOM 809 O O . LYS A 1 106 ? 8.064 8.496 -7.897 1.00 83.00 106 LYS A O 1
ATOM 814 N N . ILE A 1 107 ? 7.070 6.789 -8.971 1.00 79.44 107 ILE A N 1
ATOM 815 C CA . ILE A 1 107 ? 8.310 6.059 -9.216 1.00 79.44 107 ILE A CA 1
ATOM 816 C C . ILE A 1 107 ? 9.036 6.675 -10.420 1.00 79.44 107 ILE A C 1
ATOM 818 O O . ILE A 1 107 ? 8.374 7.156 -11.350 1.00 79.44 107 ILE A O 1
ATOM 822 N N . PRO A 1 108 ? 10.378 6.685 -10.436 1.00 69.88 108 PRO A N 1
ATOM 823 C CA . PRO A 1 108 ? 11.127 7.028 -11.633 1.00 69.88 108 PRO A CA 1
ATOM 824 C C . PRO A 1 108 ? 10.694 6.093 -12.769 1.00 69.88 108 PRO A C 1
ATOM 826 O O . PRO A 1 108 ? 10.827 4.878 -12.656 1.00 69.88 108 PRO A O 1
ATOM 829 N N . ALA A 1 109 ? 10.152 6.635 -13.862 1.00 56.50 109 ALA A N 1
ATOM 830 C CA . ALA A 1 109 ? 9.968 5.854 -15.080 1.00 56.50 109 ALA A CA 1
ATOM 831 C C . ALA A 1 109 ? 11.365 5.475 -15.580 1.00 56.50 109 ALA A C 1
ATOM 833 O O . ALA A 1 109 ? 12.134 6.361 -15.962 1.00 56.50 109 ALA A O 1
ATOM 834 N N . ASN A 1 110 ? 11.732 4.197 -15.484 1.00 50.88 110 ASN A N 1
ATOM 835 C CA . ASN A 1 110 ? 13.110 3.816 -15.727 1.00 50.88 110 ASN A CA 1
ATOM 836 C C . ASN A 1 110 ? 13.364 3.673 -17.228 1.00 50.88 110 ASN A C 1
ATOM 838 O O . ASN A 1 110 ? 12.658 2.984 -17.957 1.00 50.88 110 ASN A O 1
ATOM 842 N N . VAL A 1 111 ? 14.369 4.408 -17.685 1.00 46.03 111 VAL A N 1
ATOM 843 C CA . VAL A 1 111 ? 14.854 4.420 -19.059 1.00 46.03 111 VAL A CA 1
ATOM 844 C C . VAL A 1 111 ? 16.000 3.411 -19.095 1.00 46.03 111 VAL A C 1
ATOM 846 O O . VAL A 1 111 ? 17.155 3.792 -18.927 1.00 46.03 111 VAL A O 1
ATOM 849 N N . ALA A 1 112 ? 15.704 2.117 -19.217 1.00 48.44 112 ALA A N 1
ATOM 850 C CA . ALA A 1 112 ? 16.733 1.085 -19.353 1.00 48.44 112 ALA A CA 1
ATOM 851 C C . ALA A 1 112 ? 16.282 -0.067 -20.270 1.00 48.44 112 ALA A C 1
ATOM 853 O O . ALA A 1 112 ? 15.125 -0.167 -20.664 1.00 48.44 112 ALA A O 1
ATOM 854 N N . SER A 1 113 ? 17.260 -0.842 -20.735 1.00 49.62 113 SER A N 1
ATOM 855 C CA . SER A 1 113 ? 17.186 -1.752 -21.885 1.00 49.62 113 SER A CA 1
ATOM 856 C C . SER A 1 113 ? 16.213 -2.937 -21.711 1.00 49.62 113 SER A C 1
ATOM 858 O O . SER A 1 113 ? 15.886 -3.286 -20.579 1.00 49.62 113 SER A O 1
ATOM 860 N N . PRO A 1 114 ? 15.782 -3.594 -22.811 1.00 53.81 114 PRO A N 1
ATOM 861 C CA . PRO A 1 114 ? 14.886 -4.755 -22.765 1.00 53.81 114 PRO A CA 1
ATOM 862 C C . PRO A 1 114 ? 15.420 -5.894 -21.885 1.00 53.81 114 PRO A C 1
ATOM 864 O O . PRO A 1 114 ? 16.633 -6.066 -21.759 1.00 53.81 114 PRO A O 1
ATOM 867 N N . CYS A 1 115 ? 14.510 -6.688 -21.316 1.00 60.78 115 CYS A N 1
ATOM 868 C CA . CYS A 1 115 ? 14.854 -7.980 -20.720 1.00 60.78 115 CYS A CA 1
ATOM 869 C C . CYS A 1 115 ? 15.235 -8.963 -21.854 1.00 60.78 115 CYS A C 1
ATOM 871 O O . CYS A 1 115 ? 14.360 -9.305 -22.648 1.00 60.78 115 CYS A O 1
ATOM 873 N N . ASP A 1 116 ? 16.513 -9.360 -21.953 1.00 54.84 116 ASP A N 1
ATOM 874 C CA . ASP A 1 116 ? 17.008 -10.431 -22.853 1.00 54.84 116 ASP A CA 1
ATOM 875 C C . ASP A 1 116 ? 16.619 -11.835 -22.348 1.00 54.84 116 ASP A C 1
ATOM 877 O O . ASP A 1 116 ? 16.719 -12.076 -21.120 1.00 54.84 116 ASP A O 1
#

Foldseek 3Di:
DDPLDQADDDDDDDPPDDPVPDPDDDDDCCPPPLCVVVPPWDFPDKDFDWADQDPQGDIHTFKIKTATPVRFIKMKGQFDCDPNATDHDSVDIDIGSDVVNVVPDDHPNHDDDHDD

pLDDT: mean 80.45, std 14.41, range [37.81, 95.0]

Organism: NCBI:txid526729

Sequence (116 aa):
MDGMSEGMAIEIKGPKDDPDSLPGDSVDVTIHVDWIRYLGLSIANIGVSWHIPNEGCPAMPWAYDFDFSDGSSLVVALGEFNNAMPKYLPDALLVFFDVVAATEYKIPANVASPCD

Radius of gyration: 15.68 Å; chains: 1; bounding box: 38×35×42 Å